Protein AF-A0A1J5HZR8-F1 (afdb_monomer_lite)

Secondary structure (DSSP, 8-state):
-HHHHHHHHHHHHHHHHHHHHHHHHHHIIIIIHHHHHHHHHHHHHHHHHTTS--HHHHHHHHHHHHHHHHHHHHHHHHHHHHHHHHHHHHHIIIIIIHHHHHHS-TTEEE-SS-EEE--TT---

Radius of gyration: 25.74 Å; chains: 1; bounding box: 53×24×79 Å

Foldseek 3Di:
DVVVLVVVLVVLVVVLVVVLVVLVVCLVPPQLVVLVVVLVVLVVVLVVCVVPDPPVVNVVSVVSNVVSVVVSVVSVVVSVVVSVVSVVVNCCCNVPQSCQQPVDPPQWGDDPVDIDGNDPPDDD

pLDDT: mean 80.71, std 13.07, range [44.72, 97.75]

Structure (mmCIF, N/CA/C/O backbone):
data_AF-A0A1J5HZR8-F1
#
_entry.id   AF-A0A1J5HZR8-F1
#
loop_
_atom_site.group_PDB
_atom_site.id
_atom_site.type_symbol
_atom_site.label_atom_id
_atom_site.label_alt_id
_atom_site.label_comp_id
_atom_site.label_asym_id
_atom_site.label_entity_id
_atom_site.label_seq_id
_atom_site.pdbx_PDB_ins_code
_atom_site.Cartn_x
_atom_site.Cartn_y
_atom_site.Cartn_z
_atom_site.occupancy
_atom_site.B_iso_or_equiv
_atom_site.auth_seq_id
_atom_site.auth_comp_id
_atom_site.auth_asym_id
_atom_site.auth_atom_id
_atom_site.pdbx_PDB_model_num
ATOM 1 N N . MET A 1 1 ? 27.559 4.568 -28.266 1.00 46.28 1 MET A N 1
ATOM 2 C CA . MET A 1 1 ? 26.278 3.828 -28.181 1.00 46.28 1 MET A CA 1
ATOM 3 C C . MET A 1 1 ? 26.087 3.161 -26.817 1.00 46.28 1 MET A C 1
ATOM 5 O O . MET A 1 1 ? 24.986 3.242 -26.294 1.00 46.28 1 MET A O 1
ATOM 9 N N . GLU A 1 2 ? 27.131 2.614 -26.177 1.00 51.16 2 GLU A 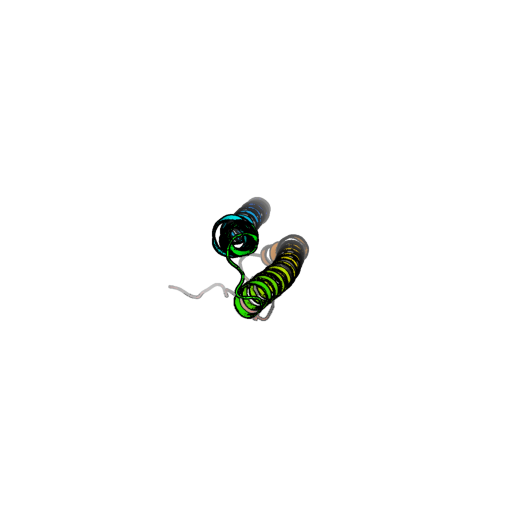N 1
ATOM 10 C CA . GLU A 1 2 ? 27.066 2.076 -24.796 1.00 51.16 2 GLU A CA 1
ATOM 11 C C . GLU A 1 2 ? 26.578 3.076 -23.727 1.00 51.16 2 GLU A C 1
ATOM 13 O O . GLU A 1 2 ? 25.876 2.703 -22.790 1.00 51.16 2 GLU A O 1
ATOM 18 N N . THR A 1 3 ? 26.876 4.366 -23.883 1.00 63.22 3 THR A N 1
ATOM 19 C CA . THR A 1 3 ? 26.540 5.411 -22.902 1.00 63.22 3 THR A CA 1
ATOM 20 C C . THR A 1 3 ? 25.035 5.663 -22.745 1.00 63.22 3 THR A C 1
ATOM 22 O O . THR A 1 3 ? 24.573 5.908 -21.632 1.00 63.22 3 THR A O 1
ATOM 25 N N . THR A 1 4 ? 24.245 5.544 -23.818 1.00 72.00 4 THR A N 1
ATOM 26 C CA . THR A 1 4 ? 22.795 5.817 -23.798 1.00 72.00 4 THR A CA 1
ATOM 27 C C . THR A 1 4 ? 22.008 4.711 -23.091 1.00 72.00 4 THR A C 1
ATOM 29 O O . THR A 1 4 ? 21.097 5.001 -22.315 1.00 72.00 4 THR A O 1
ATOM 32 N N . GLY A 1 5 ? 22.381 3.444 -23.299 1.00 74.38 5 GLY A N 1
ATOM 33 C CA . GLY A 1 5 ? 21.740 2.301 -22.640 1.00 74.38 5 GLY A CA 1
ATOM 34 C C . GLY A 1 5 ? 22.017 2.260 -21.134 1.00 74.38 5 GLY A C 1
ATOM 35 O O . GLY A 1 5 ? 21.102 2.026 -20.344 1.00 74.38 5 GLY A O 1
ATOM 36 N N . VAL A 1 6 ? 23.253 2.569 -20.727 1.00 81.44 6 VAL A N 1
ATOM 37 C CA . VAL A 1 6 ? 23.650 2.646 -19.311 1.00 81.44 6 VAL A CA 1
ATOM 38 C C . VAL A 1 6 ? 22.936 3.794 -18.592 1.00 81.44 6 VAL A C 1
ATOM 40 O O . VAL A 1 6 ? 22.396 3.593 -17.503 1.00 81.44 6 VAL A O 1
ATOM 43 N N . GLN A 1 7 ? 22.859 4.978 -19.208 1.00 83.62 7 GLN A N 1
ATOM 44 C CA . GLN A 1 7 ? 22.111 6.107 -18.642 1.00 83.62 7 GLN A CA 1
ATOM 45 C C . GLN A 1 7 ? 20.609 5.817 -18.546 1.00 83.62 7 GLN A C 1
ATOM 47 O O . GLN A 1 7 ? 20.007 6.072 -17.504 1.00 83.62 7 GLN A O 1
ATOM 52 N N . ALA A 1 8 ? 20.010 5.234 -19.589 1.00 81.50 8 ALA A N 1
ATOM 53 C CA . ALA A 1 8 ? 18.596 4.864 -19.579 1.00 81.50 8 ALA A CA 1
ATOM 54 C C . ALA A 1 8 ? 18.281 3.822 -18.498 1.00 81.50 8 ALA A C 1
ATOM 56 O O . ALA A 1 8 ? 17.243 3.910 -17.848 1.00 81.50 8 ALA A O 1
ATOM 57 N N . ARG A 1 9 ? 19.183 2.859 -18.272 1.00 84.94 9 ARG A N 1
ATOM 58 C CA . ARG A 1 9 ? 19.036 1.871 -17.202 1.00 84.94 9 ARG A CA 1
ATOM 59 C C . ARG A 1 9 ? 19.040 2.532 -15.829 1.00 84.94 9 ARG A C 1
ATOM 61 O O . ARG A 1 9 ? 18.151 2.258 -15.031 1.00 84.94 9 ARG A O 1
ATOM 68 N N . ARG A 1 10 ? 20.006 3.417 -15.575 1.00 86.88 10 ARG A N 1
ATOM 69 C CA . ARG A 1 10 ? 20.124 4.131 -14.299 1.00 86.88 10 ARG A CA 1
ATOM 70 C C . ARG A 1 10 ? 18.892 4.991 -14.009 1.00 86.88 10 ARG A C 1
ATOM 72 O O . ARG A 1 10 ? 18.357 4.925 -12.908 1.00 86.88 10 ARG A O 1
ATOM 79 N N . GLN A 1 11 ? 18.408 5.739 -15.002 1.00 87.38 11 GLN A N 1
ATOM 80 C CA . GLN A 1 11 ? 17.186 6.537 -14.858 1.00 87.38 11 GLN A CA 1
ATOM 81 C C . GLN A 1 11 ? 15.960 5.666 -14.567 1.00 87.38 11 GLN A C 1
ATOM 83 O O . GLN A 1 11 ? 15.126 6.030 -13.741 1.00 87.38 11 GLN A O 1
ATOM 88 N N . GLU A 1 12 ? 15.839 4.513 -15.227 1.00 86.00 12 GLU A N 1
ATOM 89 C CA . GLU A 1 12 ? 14.713 3.610 -14.996 1.00 86.00 12 GLU A CA 1
ATOM 90 C C . GLU A 1 12 ? 14.781 2.974 -13.596 1.00 86.00 12 GLU A C 1
ATOM 92 O O . GLU A 1 12 ? 13.770 2.910 -12.899 1.00 86.00 12 GLU A O 1
ATOM 97 N N . GLU A 1 13 ? 15.972 2.585 -13.130 1.00 86.88 13 GLU A N 1
ATOM 98 C CA . GLU A 1 13 ? 16.186 2.099 -11.760 1.00 86.88 13 GLU A CA 1
ATOM 99 C C . GLU A 1 13 ? 15.831 3.164 -10.703 1.00 86.88 13 GLU A C 1
ATOM 101 O O . GLU A 1 13 ? 15.155 2.849 -9.719 1.00 86.88 13 GLU A O 1
ATOM 106 N N . GLU A 1 14 ? 16.220 4.425 -10.916 1.00 89.25 14 GLU A N 1
ATOM 107 C CA . GLU A 1 14 ? 15.869 5.551 -10.038 1.00 89.25 14 GLU A CA 1
ATOM 108 C C . GLU A 1 14 ? 14.351 5.818 -10.030 1.00 89.25 14 GLU A C 1
ATOM 110 O O . GLU A 1 14 ? 13.761 5.987 -8.960 1.00 89.25 14 GLU A O 1
ATOM 115 N N . ARG A 1 15 ? 13.681 5.758 -11.191 1.00 87.94 15 ARG A N 1
ATOM 116 C CA . ARG A 1 15 ? 12.216 5.904 -11.296 1.00 87.94 15 ARG A CA 1
ATOM 117 C C . ARG A 1 15 ? 11.463 4.824 -10.530 1.00 87.94 15 ARG A C 1
ATOM 119 O O . ARG A 1 15 ? 10.530 5.142 -9.795 1.00 87.94 15 ARG A O 1
ATOM 126 N N . TYR A 1 16 ? 11.854 3.558 -10.681 1.00 86.75 16 TYR A N 1
ATOM 127 C CA . TYR A 1 16 ? 11.225 2.463 -9.938 1.00 86.75 16 TYR A CA 1
ATOM 128 C C . TYR A 1 16 ? 11.444 2.595 -8.432 1.00 86.75 16 TYR A C 1
ATOM 130 O O . TYR A 1 16 ? 10.522 2.324 -7.663 1.00 86.75 16 TYR A O 1
ATOM 138 N N . ARG A 1 17 ? 12.624 3.064 -8.006 1.00 85.81 17 ARG A N 1
ATOM 139 C CA . ARG A 1 17 ? 12.907 3.338 -6.592 1.00 85.81 17 ARG A CA 1
ATOM 140 C C . ARG A 1 17 ? 12.020 4.455 -6.033 1.00 85.81 17 ARG A C 1
ATOM 142 O O . ARG A 1 17 ? 11.468 4.278 -4.951 1.00 85.81 17 ARG A O 1
ATOM 149 N N . SER A 1 18 ? 11.832 5.549 -6.776 1.00 88.00 18 SER A N 1
ATOM 150 C CA . SER A 1 18 ? 10.916 6.639 -6.395 1.00 88.00 18 SER A CA 1
ATOM 151 C C . SER A 1 18 ? 9.485 6.132 -6.237 1.00 88.00 18 SER A C 1
ATOM 153 O O . SER A 1 18 ? 8.895 6.277 -5.171 1.00 88.00 18 SER A O 1
ATOM 155 N N . ARG A 1 19 ? 8.961 5.428 -7.251 1.00 84.50 19 ARG A N 1
ATOM 156 C CA . ARG A 1 19 ? 7.589 4.892 -7.228 1.00 84.50 19 ARG A CA 1
ATOM 157 C C . ARG A 1 19 ? 7.357 3.907 -6.084 1.00 84.50 19 ARG A C 1
ATOM 159 O O . ARG A 1 19 ? 6.294 3.926 -5.477 1.00 84.50 19 ARG A O 1
ATOM 166 N N . GLN A 1 20 ? 8.333 3.051 -5.775 1.00 82.50 20 GLN A N 1
ATOM 167 C CA . GLN A 1 20 ? 8.255 2.154 -4.616 1.00 82.50 20 GLN A CA 1
ATOM 168 C C . GLN A 1 20 ? 8.153 2.937 -3.297 1.00 82.50 20 GLN A C 1
ATOM 170 O O . GLN A 1 20 ? 7.355 2.573 -2.431 1.00 82.50 20 GLN A O 1
ATOM 175 N N . GLY A 1 21 ? 8.922 4.022 -3.158 1.00 83.06 21 GLY A N 1
ATOM 176 C CA . GLY A 1 21 ? 8.834 4.930 -2.014 1.00 83.06 21 GLY A CA 1
ATOM 177 C C . GLY A 1 21 ? 7.476 5.628 -1.928 1.00 83.06 21 GLY A C 1
ATOM 178 O O . GLY A 1 21 ? 6.836 5.585 -0.885 1.00 83.06 21 GLY A O 1
ATOM 179 N N . GLU A 1 22 ? 6.993 6.189 -3.037 1.00 83.50 22 GLU A N 1
ATOM 180 C CA . GLU A 1 22 ? 5.695 6.877 -3.124 1.00 83.50 22 GLU A CA 1
ATOM 181 C C . GLU A 1 22 ? 4.527 5.965 -2.741 1.00 83.50 22 GLU A C 1
ATOM 183 O O . GLU A 1 22 ? 3.682 6.349 -1.932 1.00 83.50 22 GLU A O 1
ATOM 188 N N . VAL A 1 23 ? 4.505 4.742 -3.282 1.00 80.19 23 VAL A N 1
ATOM 189 C CA . VAL A 1 23 ? 3.504 3.727 -2.935 1.00 80.19 23 VAL A CA 1
ATOM 190 C C . VAL A 1 23 ? 3.571 3.433 -1.440 1.00 80.19 23 VAL A C 1
ATOM 192 O O . VAL A 1 23 ? 2.548 3.496 -0.770 1.00 80.19 23 VAL A O 1
ATOM 195 N N . SER A 1 24 ? 4.767 3.219 -0.889 1.00 74.62 24 SER A N 1
ATOM 196 C CA . SER A 1 24 ? 4.933 2.942 0.545 1.00 74.62 24 SER A CA 1
ATOM 197 C C . SER A 1 24 ? 4.420 4.087 1.435 1.00 74.62 24 SER A C 1
ATOM 199 O O . SER A 1 24 ? 3.736 3.830 2.426 1.00 74.62 24 SER A O 1
ATOM 201 N N . THR A 1 25 ? 4.679 5.345 1.065 1.00 78.25 25 THR A N 1
ATOM 202 C CA . THR A 1 25 ? 4.246 6.529 1.829 1.00 78.25 25 THR A CA 1
ATOM 203 C C . THR A 1 25 ? 2.735 6.756 1.758 1.00 78.25 25 THR A C 1
ATOM 205 O O . THR A 1 25 ? 2.087 6.918 2.793 1.00 78.25 25 THR A O 1
ATOM 208 N N . LEU A 1 26 ? 2.142 6.707 0.557 1.00 72.38 26 LEU A N 1
ATOM 209 C CA . LEU A 1 26 ? 0.691 6.874 0.357 1.00 72.38 26 LEU A CA 1
ATOM 210 C C . LEU A 1 26 ? -0.130 5.859 1.165 1.00 72.38 26 LEU A C 1
ATOM 212 O O . LEU A 1 26 ? -1.231 6.159 1.635 1.00 72.38 26 LEU A O 1
ATOM 216 N N . ILE A 1 27 ? 0.426 4.664 1.333 1.00 67.00 27 ILE A N 1
ATOM 217 C CA . ILE A 1 27 ? -0.174 3.545 2.051 1.00 67.00 27 ILE A CA 1
ATOM 218 C C . ILE A 1 27 ? -0.133 3.754 3.564 1.00 67.00 27 ILE A C 1
ATOM 220 O O . ILE A 1 27 ? -1.172 3.649 4.227 1.00 67.00 27 ILE A O 1
ATOM 224 N N . ALA A 1 28 ? 1.056 4.050 4.095 1.00 68.62 28 ALA A N 1
ATOM 225 C CA . ALA A 1 28 ? 1.280 4.176 5.528 1.00 68.62 28 ALA A CA 1
ATOM 226 C C . ALA A 1 28 ? 0.509 5.367 6.113 1.00 68.62 28 ALA A C 1
ATOM 228 O O . ALA A 1 28 ? -0.209 5.223 7.103 1.00 68.62 28 ALA A O 1
ATOM 229 N N . GLU A 1 29 ? 0.593 6.534 5.472 1.00 66.31 29 GLU A N 1
ATOM 230 C CA . GLU A 1 29 ? 0.079 7.769 6.070 1.00 66.31 29 GLU A CA 1
ATOM 231 C C . GLU A 1 29 ? -1.429 7.969 5.874 1.00 66.31 29 GLU A C 1
ATOM 233 O O . GLU A 1 29 ? -2.090 8.570 6.726 1.00 66.31 29 GLU A O 1
ATOM 238 N N . ASN A 1 30 ? -2.012 7.479 4.772 1.00 69.94 30 ASN A N 1
ATOM 239 C CA . ASN A 1 30 ? -3.347 7.938 4.378 1.00 69.94 30 ASN A CA 1
ATOM 240 C C . ASN A 1 30 ? -4.483 6.975 4.734 1.00 69.94 30 ASN A C 1
ATOM 242 O O . ASN A 1 30 ? -5.575 7.431 5.074 1.00 69.94 30 ASN A O 1
ATOM 246 N N . THR A 1 31 ? -4.267 5.660 4.664 1.00 77.44 31 THR A N 1
ATOM 247 C CA . THR A 1 31 ? -5.368 4.686 4.793 1.00 77.44 31 THR A CA 1
ATOM 248 C C . THR A 1 31 ? -5.247 3.761 5.990 1.00 77.44 31 THR A C 1
ATOM 250 O O . THR A 1 31 ? -6.229 3.631 6.717 1.00 77.44 31 THR A O 1
ATOM 253 N N . LEU A 1 32 ? -4.085 3.147 6.227 1.00 88.44 32 LEU A N 1
ATOM 254 C CA . LEU A 1 32 ? -3.907 2.256 7.380 1.00 88.44 32 LEU A CA 1
ATOM 255 C C . LEU A 1 32 ? -3.888 3.051 8.688 1.00 88.44 32 LEU A C 1
ATOM 257 O O . LEU A 1 32 ? -4.717 2.804 9.560 1.00 88.44 32 LEU A O 1
ATOM 261 N N . GLY A 1 33 ? -3.080 4.113 8.754 1.00 89.88 33 GLY A N 1
ATOM 262 C CA . GLY A 1 33 ? -3.002 4.958 9.946 1.00 89.88 33 GLY A CA 1
ATOM 263 C C . GLY A 1 33 ? -4.306 5.686 10.306 1.00 89.88 33 GLY A C 1
ATOM 264 O O . GLY A 1 33 ? -4.463 6.142 11.436 1.00 89.88 33 GLY A O 1
ATOM 265 N N . LYS A 1 34 ? -5.267 5.837 9.381 1.00 91.94 34 LYS A N 1
ATOM 266 C CA . LYS A 1 34 ? -6.614 6.340 9.726 1.00 91.94 34 LYS A CA 1
ATOM 267 C C . LYS A 1 34 ? -7.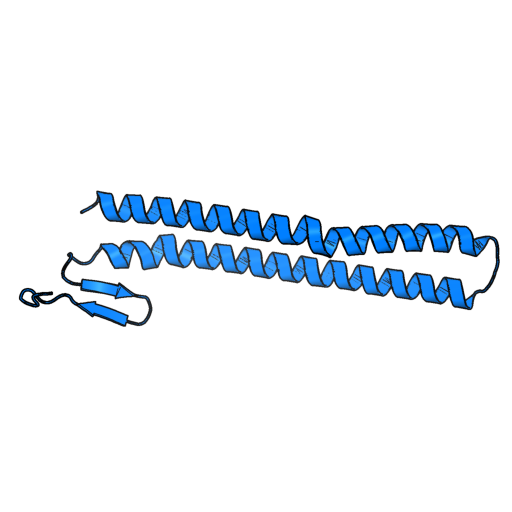457 5.261 10.398 1.00 91.94 34 LYS A C 1
ATOM 269 O O . LYS A 1 34 ? -8.053 5.534 11.433 1.00 91.94 34 LYS A O 1
ATOM 274 N N . LEU A 1 35 ? -7.458 4.047 9.845 1.00 93.25 35 LEU A N 1
ATOM 275 C CA . LEU A 1 35 ? -8.178 2.910 10.421 1.00 93.25 35 LEU A CA 1
ATOM 276 C C . LEU A 1 35 ? -7.644 2.556 11.813 1.00 93.25 35 LEU A C 1
ATOM 278 O O . LEU A 1 35 ? -8.436 2.318 12.717 1.00 93.25 35 LEU A O 1
ATOM 282 N N . GLU A 1 36 ? -6.326 2.597 12.010 1.00 94.06 36 GLU A N 1
ATOM 283 C CA . GLU A 1 36 ? -5.695 2.376 13.318 1.00 94.06 36 GLU A CA 1
ATOM 284 C C . GLU A 1 36 ? -6.144 3.421 14.347 1.00 94.06 36 GLU A C 1
ATOM 286 O O . GLU A 1 36 ? -6.613 3.063 15.425 1.00 94.06 36 GLU A O 1
ATOM 291 N N . ARG A 1 37 ? -6.115 4.713 13.985 1.00 95.06 37 ARG A N 1
ATOM 292 C CA . ARG A 1 37 ? -6.602 5.798 14.855 1.00 95.06 37 ARG A CA 1
ATOM 293 C C . ARG A 1 37 ? -8.087 5.664 15.196 1.00 95.06 37 ARG A C 1
ATOM 295 O O . ARG A 1 37 ? -8.489 5.956 16.321 1.00 95.06 37 ARG A O 1
ATOM 302 N N . GLU A 1 38 ? -8.910 5.242 14.239 1.00 95.00 38 GLU A N 1
ATOM 303 C CA . GLU A 1 38 ? -10.333 4.980 14.473 1.00 95.00 38 GLU A CA 1
ATOM 304 C C . GLU A 1 38 ? -10.547 3.795 15.423 1.00 95.00 38 GLU A C 1
ATOM 306 O O . GLU A 1 38 ? -11.371 3.894 16.331 1.00 95.00 38 GLU A O 1
ATOM 311 N N . ILE A 1 39 ? -9.786 2.707 15.263 1.00 95.94 39 ILE A N 1
ATOM 312 C CA . ILE A 1 39 ? -9.804 1.561 16.183 1.00 95.94 39 ILE A CA 1
ATOM 313 C C . ILE A 1 39 ? -9.398 1.997 17.592 1.00 95.94 39 ILE A C 1
ATOM 315 O O . ILE A 1 39 ? -10.059 1.621 18.559 1.00 95.94 39 ILE A O 1
ATOM 319 N N . ASP A 1 40 ? -8.346 2.802 17.733 1.00 95.88 40 ASP A N 1
ATOM 320 C CA . ASP A 1 40 ? -7.892 3.278 19.042 1.00 95.88 40 ASP A CA 1
ATOM 321 C C . ASP A 1 40 ? -8.953 4.139 19.731 1.00 95.88 40 ASP A C 1
ATOM 323 O O . ASP A 1 40 ? -9.220 3.962 20.923 1.00 95.88 40 ASP A O 1
ATOM 327 N N . LYS A 1 41 ? -9.631 5.007 18.972 1.00 95.25 41 LYS A N 1
ATOM 328 C CA . LYS A 1 41 ? -10.771 5.778 19.477 1.00 95.25 41 LYS A CA 1
ATOM 329 C C . LYS A 1 41 ? -11.903 4.860 19.949 1.00 95.25 41 LYS A C 1
ATOM 331 O O . LYS A 1 41 ? -12.377 5.017 21.072 1.00 95.25 41 LYS A O 1
ATOM 336 N N . LEU A 1 42 ? -12.285 3.870 19.142 1.00 93.88 42 LEU A N 1
ATOM 337 C CA . LEU A 1 42 ? -13.324 2.896 19.494 1.00 93.88 42 LEU A CA 1
ATOM 338 C C . LEU A 1 42 ? -12.950 2.070 20.733 1.00 93.88 42 LEU A C 1
ATOM 340 O O . LEU A 1 42 ? -13.797 1.828 21.585 1.00 93.88 42 LEU A O 1
ATOM 344 N N . LYS A 1 43 ? -11.679 1.690 20.902 1.00 93.12 43 LYS A N 1
ATOM 345 C CA . LYS A 1 43 ? -11.195 0.991 22.107 1.00 93.12 43 LYS A CA 1
ATOM 346 C C . LYS A 1 43 ? -11.306 1.851 23.367 1.00 93.12 43 LYS A C 1
ATOM 348 O O . LYS A 1 43 ? -11.594 1.321 24.443 1.00 93.12 43 LYS A O 1
ATOM 353 N N . VAL A 1 44 ? -11.061 3.158 23.257 1.00 92.38 44 VAL A N 1
ATOM 354 C CA . VAL A 1 44 ? -11.269 4.105 24.364 1.00 92.38 44 VAL A CA 1
ATOM 355 C C . VAL A 1 44 ? -12.759 4.230 24.681 1.00 92.38 44 VAL A C 1
ATOM 357 O O . VAL A 1 44 ? -13.132 4.108 25.846 1.00 92.38 44 VAL A O 1
ATOM 360 N N . GLU A 1 45 ? -13.606 4.392 23.662 1.00 89.00 45 GLU A N 1
ATOM 361 C CA . GLU A 1 45 ? -15.065 4.454 23.819 1.00 89.00 45 GLU A CA 1
ATOM 362 C C . GLU A 1 45 ? -15.627 3.175 24.451 1.00 89.00 45 GLU A C 1
ATOM 364 O O . GLU A 1 45 ? -16.409 3.259 25.393 1.00 89.00 45 GLU A O 1
ATOM 369 N N . ARG A 1 46 ? -15.161 1.995 24.026 1.00 87.75 46 ARG A N 1
ATOM 370 C CA . ARG A 1 46 ? -15.514 0.698 24.624 1.00 87.75 46 ARG A CA 1
ATOM 371 C C . ARG A 1 46 ? -15.198 0.656 26.117 1.00 87.75 46 ARG A C 1
ATOM 373 O O . ARG A 1 46 ? -16.019 0.228 26.922 1.00 87.75 46 ARG A O 1
ATOM 380 N N . ARG A 1 47 ? -13.999 1.111 26.498 1.00 85.31 47 ARG A N 1
ATOM 381 C CA . ARG A 1 47 ? -13.546 1.126 27.898 1.00 85.31 47 ARG A CA 1
ATOM 382 C C . ARG A 1 47 ? -14.372 2.083 28.760 1.00 85.31 47 ARG A C 1
ATOM 384 O O . ARG A 1 47 ? -14.552 1.816 29.940 1.00 85.31 47 ARG A O 1
ATOM 391 N N . GLN A 1 48 ? -14.855 3.179 28.176 1.00 80.31 48 GLN A N 1
ATOM 392 C CA . GLN A 1 48 ? -15.755 4.123 28.840 1.00 80.31 48 GLN A CA 1
ATOM 393 C C . GLN A 1 48 ? -17.201 3.605 28.898 1.00 80.31 48 GLN A C 1
ATOM 395 O O . GLN A 1 48 ? -17.875 3.829 29.896 1.00 80.31 48 GLN A O 1
ATOM 400 N N . GLY A 1 49 ? -17.670 2.890 27.871 1.00 69.25 49 GLY A N 1
ATOM 401 C CA . GLY A 1 49 ? -19.012 2.297 27.810 1.00 69.25 49 GLY A CA 1
ATOM 402 C C . GLY A 1 49 ? -19.255 1.208 28.857 1.00 69.25 49 GLY A C 1
ATOM 403 O O . GLY A 1 49 ? -20.358 1.109 29.370 1.00 69.25 49 GLY A O 1
ATOM 404 N N . LEU A 1 50 ? -18.206 0.489 29.273 1.00 60.09 50 LEU A N 1
ATOM 405 C CA . LEU A 1 50 ? -18.232 -0.438 30.418 1.00 60.09 50 LEU A CA 1
ATOM 406 C C . LEU A 1 50 ? -18.674 0.208 31.750 1.00 60.09 50 LEU A C 1
ATOM 408 O O . LEU A 1 50 ? -19.000 -0.512 32.687 1.00 60.09 50 LEU A O 1
ATOM 412 N N . LEU A 1 51 ? -18.649 1.543 31.871 1.00 60.56 51 LEU A N 1
ATOM 413 C CA . LEU A 1 51 ? -19.116 2.266 33.064 1.00 60.56 51 LEU A CA 1
ATOM 414 C C . LEU A 1 51 ? -20.609 2.637 33.011 1.00 60.56 51 LEU A C 1
ATOM 416 O O . LEU A 1 51 ? -21.173 2.980 34.048 1.00 60.56 51 LEU A O 1
ATOM 420 N N . PHE A 1 52 ? -21.241 2.594 31.834 1.00 61.94 52 PHE A N 1
ATOM 421 C CA . PHE A 1 52 ? -22.616 3.046 31.604 1.00 61.94 52 PHE A CA 1
ATOM 422 C C . PHE A 1 52 ? -23.303 2.063 30.645 1.00 61.94 52 PHE A C 1
ATOM 424 O O . PHE A 1 52 ? -23.316 2.279 29.434 1.00 61.94 52 PHE A O 1
ATOM 431 N N . ASP A 1 53 ? -23.797 0.948 31.188 1.00 63.09 53 ASP A N 1
ATOM 432 C CA . ASP A 1 53 ? -24.255 -0.203 30.403 1.00 63.09 53 ASP A CA 1
ATOM 433 C C . ASP A 1 53 ? -25.409 0.116 29.443 1.00 63.09 53 ASP A C 1
ATOM 435 O O . ASP A 1 53 ? -26.536 0.416 29.838 1.00 63.09 53 ASP A O 1
ATOM 439 N N . GLU A 1 54 ? -25.112 -0.065 28.160 1.00 73.88 54 GLU A N 1
ATOM 440 C CA . GLU A 1 54 ? -26.062 -0.340 27.092 1.00 73.88 54 GLU A CA 1
ATOM 441 C C . GLU A 1 54 ? -25.390 -1.436 26.248 1.00 73.88 54 GLU A C 1
ATOM 443 O O . GLU A 1 54 ? -24.628 -1.147 25.329 1.00 73.88 54 GLU A O 1
ATOM 448 N N . GLU A 1 55 ? -25.562 -2.702 26.638 1.00 79.44 55 GLU A N 1
ATOM 449 C CA . GLU A 1 55 ? -24.849 -3.884 26.103 1.00 79.44 55 GLU A CA 1
ATOM 450 C C . GLU A 1 55 ? -24.805 -3.906 24.559 1.00 79.44 55 GLU A C 1
ATOM 452 O O . GLU A 1 55 ? -23.756 -4.110 23.948 1.00 79.44 55 GLU A O 1
ATOM 457 N N . ALA A 1 56 ? -25.908 -3.507 23.917 1.00 81.19 56 ALA A N 1
ATOM 458 C CA . ALA A 1 56 ? -26.014 -3.361 22.465 1.00 81.19 56 ALA A CA 1
ATOM 459 C C . ALA A 1 56 ? -25.006 -2.365 21.848 1.00 81.19 56 ALA A C 1
ATOM 461 O O . ALA A 1 56 ? -24.563 -2.540 20.711 1.00 81.19 56 ALA A O 1
ATOM 462 N N . ARG A 1 57 ? -24.636 -1.305 22.575 1.00 83.88 57 ARG A N 1
ATOM 463 C CA . ARG A 1 57 ? -23.640 -0.317 22.142 1.00 83.88 57 ARG A CA 1
ATOM 464 C C . ARG A 1 57 ? -22.226 -0.879 22.235 1.00 83.88 57 ARG A C 1
ATOM 466 O O . ARG A 1 57 ? -21.418 -0.605 21.349 1.00 83.88 57 ARG A O 1
ATOM 473 N N . VAL A 1 58 ? -21.928 -1.656 23.276 1.00 86.69 58 VAL A N 1
ATOM 474 C CA . VAL A 1 58 ? -20.629 -2.330 23.422 1.00 86.69 58 VAL A CA 1
ATOM 475 C C . VAL A 1 58 ? -20.437 -3.339 22.288 1.00 86.69 58 VAL A C 1
ATOM 477 O O . VAL A 1 58 ? -19.411 -3.292 21.609 1.00 86.69 58 VAL A O 1
ATOM 480 N N . ASP A 1 59 ? -21.460 -4.139 21.989 1.00 89.06 59 ASP A N 1
ATOM 481 C CA . ASP A 1 59 ? -21.443 -5.095 20.875 1.00 89.06 59 ASP A CA 1
ATOM 482 C C . ASP A 1 59 ? -21.254 -4.416 19.510 1.00 89.06 59 ASP A C 1
ATOM 484 O O . ASP A 1 59 ? -20.522 -4.907 18.645 1.00 89.06 59 ASP A O 1
ATOM 488 N N . ALA A 1 60 ? -21.895 -3.263 19.295 1.00 90.81 60 ALA A N 1
ATOM 489 C CA . ALA A 1 60 ? -21.732 -2.492 18.064 1.00 90.81 60 ALA A CA 1
ATOM 490 C C . ALA A 1 60 ? -20.304 -1.941 17.906 1.00 90.81 60 ALA A C 1
ATOM 492 O O . ALA A 1 60 ? -19.765 -1.927 16.795 1.00 90.81 60 ALA A O 1
ATOM 493 N N . ILE A 1 61 ? -19.680 -1.505 19.007 1.00 91.75 61 ILE A N 1
ATOM 494 C CA . ILE A 1 61 ? -18.284 -1.057 19.010 1.00 91.75 61 ILE A CA 1
ATOM 495 C C . ILE A 1 61 ? -17.351 -2.226 18.682 1.00 91.75 61 ILE A C 1
ATOM 497 O O . ILE A 1 61 ? -16.472 -2.067 17.835 1.00 91.75 61 ILE A O 1
ATOM 501 N N . ASP A 1 62 ? -17.566 -3.395 19.286 1.00 93.06 62 ASP A N 1
ATOM 502 C CA . ASP A 1 62 ? -16.736 -4.579 19.047 1.00 93.06 62 ASP A CA 1
ATOM 503 C C . ASP A 1 62 ? -16.811 -5.045 17.592 1.00 93.06 62 ASP A C 1
ATOM 505 O O . ASP A 1 62 ? -15.773 -5.272 16.964 1.00 93.06 62 ASP A O 1
ATOM 509 N N . ARG A 1 63 ? -18.011 -5.047 17.002 1.00 95.88 63 ARG A N 1
ATOM 510 C CA . ARG A 1 63 ? -18.190 -5.329 15.572 1.00 95.88 63 ARG A CA 1
ATOM 511 C C . ARG A 1 63 ? -17.452 -4.325 14.684 1.00 95.88 63 ARG A C 1
ATOM 513 O O . ARG A 1 63 ? -16.764 -4.716 13.747 1.00 95.88 63 ARG A O 1
ATOM 520 N N . SER A 1 64 ? -17.553 -3.032 14.992 1.00 95.69 64 SER A N 1
ATOM 521 C CA . SER A 1 64 ? -16.872 -1.974 14.230 1.00 95.69 64 SER A CA 1
ATOM 522 C C . SER A 1 64 ? -15.345 -2.087 14.317 1.00 95.69 64 SER A C 1
ATOM 524 O O . SER A 1 64 ? -14.642 -1.862 13.328 1.00 95.69 64 SER A O 1
ATOM 526 N N . ILE A 1 65 ? -14.814 -2.472 15.483 1.00 96.12 65 ILE A N 1
ATOM 527 C CA . ILE A 1 65 ? -13.385 -2.760 15.657 1.00 96.12 65 ILE A CA 1
ATOM 528 C C . ILE A 1 65 ? -12.975 -3.943 14.774 1.00 96.12 65 ILE A C 1
ATOM 530 O O . ILE A 1 65 ? -11.989 -3.830 14.044 1.00 96.12 65 ILE A O 1
ATOM 534 N N . GLU A 1 66 ? -13.725 -5.045 14.807 1.00 97.50 66 GLU A N 1
ATOM 535 C CA . GLU A 1 66 ? -13.429 -6.247 14.021 1.00 97.50 66 GLU A CA 1
ATOM 536 C C . GLU A 1 66 ? -13.434 -5.961 12.512 1.00 97.50 66 GLU A C 1
ATOM 538 O O . GLU A 1 66 ? -12.463 -6.271 11.818 1.00 97.50 66 GLU A O 1
ATOM 543 N N . GLU A 1 67 ? -14.464 -5.279 12.008 1.00 97.75 67 GLU A N 1
ATOM 544 C CA . GLU A 1 67 ? -14.573 -4.888 10.598 1.00 97.75 67 GLU A CA 1
ATOM 545 C C . GLU A 1 67 ? -13.372 -4.047 10.138 1.00 97.75 67 GLU A C 1
ATOM 547 O O . GLU A 1 67 ? -12.786 -4.295 9.078 1.00 97.75 67 GLU A O 1
ATOM 552 N N . LYS A 1 68 ? -12.956 -3.066 10.949 1.00 96.94 68 LYS A N 1
ATOM 553 C CA . LYS A 1 68 ? -11.790 -2.223 10.642 1.00 96.94 68 LYS A CA 1
ATOM 554 C C . LYS A 1 68 ? -10.486 -3.013 10.687 1.00 96.94 68 LYS A C 1
ATOM 556 O O . LYS A 1 68 ? -9.605 -2.767 9.862 1.00 96.94 68 LYS A O 1
ATOM 561 N N . GLN A 1 69 ? -10.359 -3.969 11.607 1.00 96.75 69 GLN A N 1
ATOM 562 C CA . GLN A 1 69 ? -9.190 -4.841 11.704 1.00 96.75 69 GLN A CA 1
ATOM 563 C C . GLN A 1 69 ? -9.062 -5.730 10.455 1.00 96.75 69 GLN A C 1
ATOM 565 O O . GLN A 1 69 ? -7.977 -5.830 9.880 1.00 96.75 69 GLN A O 1
ATOM 570 N N . VAL A 1 70 ? -10.176 -6.302 9.982 1.00 97.12 70 VAL A N 1
ATOM 571 C CA . VAL A 1 70 ? -10.235 -7.076 8.729 1.00 97.12 70 VAL A CA 1
ATOM 572 C C . VAL A 1 70 ? -9.845 -6.212 7.530 1.00 97.12 70 VAL A C 1
ATOM 574 O O . VAL A 1 70 ? -9.066 -6.648 6.677 1.00 97.12 70 VAL A O 1
ATOM 577 N N . GLU A 1 71 ? -10.332 -4.972 7.464 1.00 94.62 71 GLU A N 1
ATOM 578 C CA . GLU A 1 71 ? -9.987 -4.048 6.380 1.00 94.62 71 GLU A CA 1
ATOM 579 C C . GLU A 1 71 ? -8.496 -3.678 6.383 1.00 94.62 71 GLU A C 1
ATOM 581 O O . GLU A 1 71 ? -7.885 -3.621 5.312 1.00 94.62 71 GLU A O 1
ATOM 586 N N . ILE A 1 72 ? -7.886 -3.482 7.560 1.00 93.31 72 ILE A N 1
ATOM 587 C CA . ILE A 1 72 ? -6.432 -3.300 7.688 1.00 93.31 72 ILE A CA 1
ATOM 588 C C . ILE A 1 72 ? -5.708 -4.501 7.082 1.00 93.31 72 ILE A C 1
ATOM 590 O O . ILE A 1 72 ? -4.874 -4.320 6.197 1.00 93.31 72 ILE A O 1
ATOM 594 N N . THR A 1 73 ? -6.058 -5.726 7.483 1.00 94.06 73 THR A N 1
ATOM 595 C CA . THR A 1 73 ? -5.426 -6.940 6.948 1.00 94.06 73 THR A CA 1
ATOM 596 C C . THR A 1 73 ? -5.587 -7.045 5.431 1.00 94.06 73 THR A C 1
ATOM 598 O O . THR A 1 73 ? -4.616 -7.330 4.724 1.00 94.06 73 THR A O 1
ATOM 601 N N . ARG A 1 74 ? -6.788 -6.767 4.905 1.00 93.25 74 ARG A N 1
ATOM 602 C CA . ARG A 1 74 ? -7.067 -6.797 3.463 1.00 93.25 74 ARG A CA 1
ATOM 603 C C . ARG A 1 74 ? -6.199 -5.799 2.700 1.00 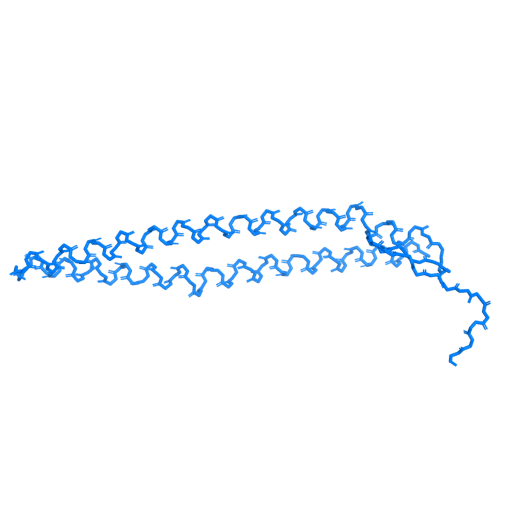93.25 74 ARG A C 1
ATOM 605 O O . ARG A 1 74 ? -5.619 -6.150 1.672 1.00 93.25 74 ARG A O 1
ATOM 612 N N . ARG A 1 75 ? -6.105 -4.563 3.193 1.00 90.56 75 ARG A N 1
ATOM 613 C CA . ARG A 1 75 ? -5.301 -3.504 2.571 1.00 90.56 75 ARG A CA 1
ATOM 614 C C . ARG A 1 75 ? -3.817 -3.820 2.637 1.00 90.56 75 ARG A C 1
ATOM 616 O O . ARG A 1 75 ? -3.158 -3.738 1.608 1.00 90.56 75 ARG A O 1
ATOM 623 N N . THR A 1 76 ? -3.313 -4.257 3.788 1.00 89.38 76 THR A N 1
ATOM 624 C CA . THR A 1 76 ? -1.913 -4.677 3.945 1.00 89.38 76 THR A CA 1
ATOM 625 C C . THR A 1 76 ? -1.539 -5.744 2.924 1.00 89.38 76 THR A C 1
ATOM 627 O O . THR A 1 76 ? -0.562 -5.576 2.197 1.00 89.38 76 THR A O 1
ATOM 630 N N . ARG A 1 77 ? -2.367 -6.785 2.774 1.00 91.31 77 ARG A N 1
ATOM 631 C CA . ARG A 1 77 ? -2.146 -7.822 1.760 1.00 91.31 77 ARG A CA 1
ATOM 632 C C . ARG A 1 77 ? -2.133 -7.250 0.340 1.00 91.31 77 ARG A C 1
ATOM 634 O O . ARG A 1 77 ? -1.228 -7.550 -0.433 1.00 91.31 77 ARG A O 1
ATOM 641 N N . HIS A 1 78 ? -3.117 -6.423 -0.009 1.00 88.50 78 HIS A N 1
ATOM 642 C CA . HIS A 1 78 ? -3.174 -5.798 -1.332 1.00 88.50 78 HIS A CA 1
ATOM 643 C C . HIS A 1 78 ? -1.902 -4.990 -1.636 1.00 88.50 78 HIS A C 1
ATOM 645 O O . HIS A 1 78 ? -1.369 -5.025 -2.744 1.00 88.50 78 HIS A O 1
ATOM 651 N N . TYR A 1 79 ? -1.371 -4.296 -0.636 1.00 84.88 79 TYR A N 1
ATOM 652 C CA . TYR A 1 79 ? -0.154 -3.511 -0.773 1.00 84.88 79 TYR A CA 1
ATOM 653 C C . TYR A 1 79 ? 1.100 -4.359 -0.958 1.00 84.88 79 TYR A C 1
ATOM 655 O O . TYR A 1 79 ? 1.956 -4.016 -1.777 1.00 84.88 79 TYR A O 1
ATOM 663 N N . GLU A 1 80 ? 1.195 -5.491 -0.269 1.00 88.12 80 GLU A N 1
ATOM 664 C CA . GLU A 1 80 ? 2.252 -6.467 -0.524 1.00 88.12 80 GLU A CA 1
ATOM 665 C C . GLU A 1 80 ? 2.182 -7.001 -1.959 1.00 88.12 80 GLU A C 1
ATOM 667 O O . GLU A 1 80 ? 3.208 -7.069 -2.641 1.00 88.12 80 GLU A O 1
ATOM 672 N N . GLU A 1 81 ? 0.980 -7.296 -2.459 1.00 91.06 81 GLU A N 1
ATOM 673 C CA . GLU A 1 81 ? 0.767 -7.742 -3.839 1.00 91.06 81 GLU A CA 1
ATOM 674 C C . GLU A 1 81 ? 1.234 -6.684 -4.854 1.00 91.06 81 GLU A C 1
ATOM 676 O O . GLU A 1 81 ? 1.991 -7.008 -5.776 1.00 91.06 81 GLU A O 1
ATOM 681 N N . VAL A 1 82 ? 0.868 -5.412 -4.659 1.00 88.31 82 VAL A N 1
ATOM 682 C CA . VAL A 1 82 ? 1.317 -4.298 -5.516 1.00 88.31 82 VAL A CA 1
ATOM 683 C C . VAL A 1 82 ? 2.838 -4.143 -5.470 1.00 88.31 82 VAL A C 1
ATOM 685 O O . VAL A 1 82 ? 3.475 -3.990 -6.516 1.00 88.31 82 VAL A O 1
ATOM 688 N N . ARG A 1 83 ? 3.453 -4.237 -4.285 1.00 86.50 83 ARG A N 1
ATOM 689 C CA . ARG A 1 83 ? 4.915 -4.146 -4.138 1.00 86.50 83 ARG A CA 1
ATOM 690 C C . ARG A 1 83 ? 5.626 -5.254 -4.912 1.00 86.50 83 ARG A C 1
ATOM 692 O O . ARG A 1 83 ? 6.615 -4.992 -5.598 1.00 86.50 83 ARG A O 1
ATOM 699 N N . VAL A 1 84 ? 5.110 -6.480 -4.832 1.00 91.44 84 VAL A N 1
ATOM 700 C CA . VAL A 1 84 ? 5.638 -7.633 -5.574 1.00 91.44 84 VAL A CA 1
ATOM 701 C C . VAL A 1 84 ? 5.483 -7.435 -7.082 1.00 91.44 84 VAL A C 1
ATOM 703 O O . VAL A 1 84 ? 6.416 -7.725 -7.831 1.00 91.44 84 VAL A O 1
ATOM 706 N N . GLN A 1 85 ? 4.343 -6.923 -7.549 1.00 90.56 85 GLN A N 1
ATOM 707 C CA . GLN A 1 85 ? 4.132 -6.642 -8.972 1.00 90.56 85 GLN A CA 1
ATOM 708 C C . GLN A 1 85 ? 5.090 -5.571 -9.500 1.00 90.56 85 GLN A C 1
ATOM 710 O O . GLN A 1 85 ? 5.689 -5.764 -10.557 1.00 90.56 85 GLN A O 1
ATOM 715 N N . LEU A 1 86 ? 5.287 -4.480 -8.754 1.00 88.62 86 LEU A N 1
ATOM 716 C CA . LEU A 1 86 ? 6.231 -3.426 -9.130 1.00 88.62 86 LEU A CA 1
ATOM 717 C C . LEU A 1 86 ? 7.664 -3.946 -9.230 1.00 88.62 86 LEU A C 1
ATOM 719 O O . LEU A 1 86 ? 8.387 -3.559 -10.145 1.00 88.62 86 LEU A O 1
ATOM 723 N N . GLU A 1 87 ? 8.074 -4.828 -8.320 1.00 89.69 87 GLU A N 1
ATOM 724 C CA . GLU A 1 87 ? 9.416 -5.411 -8.358 1.00 89.69 87 GLU A CA 1
ATOM 725 C C . GLU A 1 87 ? 9.601 -6.357 -9.552 1.00 89.69 87 GLU A C 1
ATOM 727 O O . GLU A 1 87 ? 10.606 -6.276 -10.260 1.00 89.69 87 GLU A O 1
ATOM 732 N N . ARG A 1 88 ? 8.597 -7.193 -9.845 1.00 92.31 88 ARG A N 1
ATOM 733 C CA . ARG A 1 88 ? 8.597 -8.040 -11.049 1.00 92.31 88 ARG A CA 1
ATOM 734 C C . ARG A 1 88 ? 8.685 -7.205 -12.323 1.00 92.31 88 ARG A C 1
ATOM 736 O O . ARG A 1 88 ? 9.419 -7.560 -13.244 1.00 92.31 88 ARG A O 1
ATOM 743 N N . GLU A 1 89 ? 7.957 -6.092 -12.379 1.00 90.38 89 GLU A N 1
ATOM 744 C CA . GLU A 1 89 ? 7.984 -5.202 -13.536 1.00 90.38 89 GLU A CA 1
ATOM 745 C C . GLU A 1 89 ? 9.333 -4.494 -13.678 1.00 90.38 89 GLU A C 1
ATOM 747 O O . GLU A 1 89 ? 9.891 -4.441 -14.776 1.00 90.38 89 GLU A O 1
ATOM 752 N N . ARG A 1 90 ? 9.906 -4.022 -12.566 1.00 90.25 90 ARG A N 1
ATOM 753 C CA . ARG A 1 90 ? 11.258 -3.461 -12.540 1.00 90.25 90 ARG A CA 1
ATOM 754 C C . ARG A 1 90 ? 12.264 -4.456 -13.108 1.00 90.25 90 ARG A C 1
ATOM 756 O O . ARG A 1 90 ? 13.042 -4.086 -13.987 1.00 90.25 90 ARG A O 1
ATOM 763 N N . GLU A 1 91 ? 12.239 -5.709 -12.650 1.00 92.06 91 GLU A N 1
AT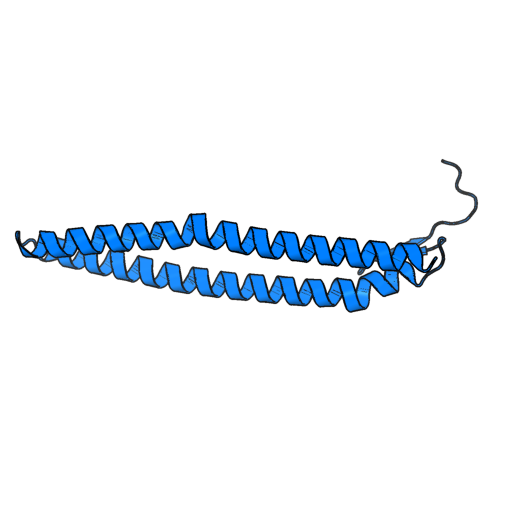OM 764 C CA . GLU A 1 91 ? 13.125 -6.751 -13.171 1.00 92.06 91 GLU A CA 1
ATOM 765 C C . GLU A 1 91 ? 12.896 -6.969 -14.671 1.00 92.06 91 GLU A C 1
ATOM 767 O O . GLU A 1 91 ? 13.854 -6.946 -15.447 1.00 92.06 91 GLU A O 1
ATOM 772 N N . ARG A 1 92 ? 11.636 -7.096 -15.105 1.00 90.44 92 ARG A N 1
ATOM 773 C CA . ARG A 1 92 ? 11.286 -7.277 -16.518 1.00 90.44 92 ARG A CA 1
ATOM 774 C C . ARG A 1 92 ? 11.865 -6.168 -17.397 1.00 90.44 92 ARG A C 1
ATOM 776 O O . ARG A 1 92 ? 12.497 -6.446 -18.422 1.00 90.44 92 ARG A O 1
ATOM 783 N N . ILE A 1 93 ? 11.662 -4.913 -17.004 1.00 86.75 93 ILE A N 1
ATOM 784 C CA . ILE A 1 93 ? 12.102 -3.763 -17.793 1.00 86.75 93 ILE A CA 1
ATOM 785 C C . ILE A 1 93 ? 13.621 -3.650 -17.788 1.00 86.75 93 ILE A C 1
ATOM 787 O O . ILE A 1 93 ? 14.230 -3.598 -18.857 1.00 86.75 93 ILE A O 1
ATOM 791 N N . VAL A 1 94 ? 14.235 -3.628 -16.608 1.00 87.75 94 VAL A N 1
ATOM 792 C CA . VAL A 1 94 ? 15.670 -3.360 -16.457 1.00 87.75 94 VAL A CA 1
ATOM 793 C C . VAL A 1 94 ? 16.511 -4.487 -17.049 1.00 87.75 94 VAL A C 1
ATOM 795 O O . VAL A 1 94 ? 17.526 -4.221 -17.693 1.00 87.75 94 VAL A O 1
ATOM 798 N N . ARG A 1 95 ? 16.099 -5.743 -16.852 1.00 86.88 95 ARG A N 1
ATOM 799 C CA . ARG A 1 95 ? 16.894 -6.913 -17.235 1.00 86.88 95 ARG A CA 1
ATOM 800 C C . ARG A 1 95 ? 16.655 -7.363 -18.671 1.00 86.88 95 ARG A C 1
ATOM 802 O O . ARG A 1 95 ? 17.587 -7.865 -19.293 1.00 86.88 95 ARG A O 1
ATOM 809 N N . TYR A 1 96 ? 15.444 -7.193 -19.204 1.00 84.56 96 TYR A N 1
ATOM 810 C CA . TYR A 1 96 ? 15.081 -7.775 -20.500 1.00 84.56 96 TYR A CA 1
ATOM 811 C C . TYR A 1 96 ? 14.706 -6.733 -21.550 1.00 84.56 96 TYR A C 1
ATOM 813 O O . TYR A 1 96 ? 15.262 -6.758 -22.646 1.00 84.56 96 TYR A O 1
ATOM 821 N N . LEU A 1 97 ? 13.787 -5.811 -21.251 1.00 82.19 97 LEU A N 1
ATOM 822 C CA . LEU A 1 97 ? 13.260 -4.898 -22.275 1.00 82.19 97 LEU A CA 1
ATOM 823 C C . LEU A 1 97 ? 14.227 -3.764 -22.615 1.00 82.19 97 LEU A C 1
ATOM 825 O O . LEU A 1 97 ? 14.480 -3.497 -23.787 1.00 82.19 97 LEU A O 1
ATOM 829 N N . LEU A 1 98 ? 14.786 -3.102 -21.604 1.00 83.56 98 LEU A N 1
ATOM 830 C CA . LEU A 1 98 ? 15.635 -1.931 -21.792 1.00 83.56 98 LEU A CA 1
ATOM 831 C C . LEU A 1 98 ? 16.958 -2.268 -22.505 1.00 83.56 98 LEU A C 1
ATOM 833 O O . LEU A 1 98 ? 17.310 -1.539 -23.432 1.00 83.56 98 LEU A O 1
ATOM 837 N N . PRO A 1 99 ? 17.647 -3.386 -22.193 1.00 84.31 99 PRO A N 1
ATOM 838 C CA . PRO A 1 99 ? 18.805 -3.817 -22.972 1.00 84.31 99 PRO A CA 1
ATOM 839 C C . PRO A 1 99 ? 18.452 -4.122 -24.430 1.00 84.31 99 PRO A C 1
ATOM 841 O O . PRO A 1 99 ? 19.149 -3.667 -25.329 1.00 84.31 99 PRO A O 1
ATOM 844 N N . ARG A 1 100 ? 17.339 -4.828 -24.686 1.00 81.31 100 ARG A N 1
ATOM 845 C CA . ARG A 1 100 ? 16.893 -5.156 -26.054 1.00 81.31 100 ARG A CA 1
ATOM 846 C C . ARG A 1 100 ? 16.556 -3.912 -26.871 1.00 81.31 100 ARG A C 1
ATOM 848 O O . ARG A 1 100 ? 16.916 -3.844 -28.041 1.00 81.31 100 ARG A O 1
ATOM 855 N N . ARG A 1 101 ? 15.925 -2.915 -26.247 1.00 75.69 101 ARG A N 1
ATOM 856 C CA . ARG A 1 101 ? 15.586 -1.634 -26.884 1.00 75.69 101 ARG A CA 1
ATOM 857 C C . ARG A 1 101 ? 16.818 -0.894 -27.402 1.00 75.69 101 ARG A C 1
ATOM 859 O O . ARG A 1 101 ? 16.738 -0.253 -28.440 1.00 75.69 101 ARG A O 1
ATOM 866 N N . HIS A 1 102 ? 17.937 -0.994 -26.687 1.00 76.25 102 HIS A N 1
ATOM 867 C CA . HIS A 1 102 ? 19.192 -0.312 -27.025 1.00 76.25 102 HIS A CA 1
ATOM 868 C C . HIS A 1 102 ? 20.216 -1.215 -27.732 1.00 76.25 102 HIS A C 1
ATOM 870 O O . HIS A 1 102 ? 21.308 -0.754 -28.051 1.00 76.25 102 HIS A O 1
ATOM 876 N N . ALA A 1 103 ? 19.884 -2.487 -27.974 1.00 75.88 103 ALA A N 1
ATOM 877 C CA . ALA A 1 103 ? 20.741 -3.428 -28.695 1.00 75.88 103 ALA A CA 1
ATOM 878 C C . ALA A 1 103 ? 20.663 -3.259 -30.224 1.00 75.88 103 ALA A C 1
ATOM 880 O O . ALA A 1 103 ? 21.592 -3.650 -30.927 1.00 75.88 103 ALA A O 1
ATOM 881 N N . MET A 1 104 ? 19.576 -2.684 -30.751 1.00 63.66 104 MET A N 1
ATOM 882 C CA . MET A 1 104 ? 19.446 -2.381 -32.178 1.00 63.66 104 MET A CA 1
ATOM 883 C C . MET A 1 104 ? 20.001 -0.982 -32.492 1.00 63.66 104 MET A C 1
ATOM 885 O O . MET A 1 104 ? 19.782 -0.028 -31.748 1.00 63.66 104 MET A O 1
ATOM 889 N N . SER A 1 105 ? 20.758 -0.877 -33.592 1.00 57.72 105 SER A N 1
ATOM 890 C CA . SER A 1 105 ? 21.310 0.387 -34.107 1.00 57.72 105 SER A CA 1
ATOM 891 C C . SER A 1 105 ? 20.196 1.409 -34.371 1.00 57.72 105 SER A C 1
ATOM 893 O O . SER A 1 105 ? 19.073 1.021 -34.681 1.00 57.72 105 SER A O 1
ATOM 895 N N . ALA A 1 106 ? 20.522 2.707 -34.296 1.00 58.97 106 ALA A N 1
ATOM 896 C CA . ALA A 1 106 ? 19.622 3.875 -34.259 1.00 58.97 106 ALA A CA 1
ATOM 897 C C . ALA A 1 106 ? 18.481 3.936 -35.306 1.00 58.97 106 ALA A C 1
ATOM 899 O O . ALA A 1 106 ? 17.582 4.766 -35.177 1.00 58.97 106 ALA A O 1
ATOM 900 N N . ALA A 1 107 ? 18.507 3.077 -36.324 1.00 59.81 107 ALA A N 1
ATOM 901 C CA . ALA A 1 107 ? 17.450 2.905 -37.312 1.00 59.81 107 ALA A CA 1
ATOM 902 C C . ALA A 1 107 ? 16.259 2.054 -36.825 1.00 59.81 107 ALA A C 1
ATOM 904 O O . ALA A 1 107 ? 15.242 2.033 -37.509 1.00 59.81 107 ALA A O 1
ATOM 905 N N . ALA A 1 108 ? 16.330 1.358 -35.682 1.00 59.16 108 ALA A N 1
ATOM 906 C CA . ALA A 1 108 ? 15.169 0.651 -35.135 1.00 59.16 108 ALA A CA 1
ATOM 907 C C . ALA A 1 108 ? 15.171 0.558 -33.600 1.00 59.16 108 ALA A C 1
ATOM 909 O O . ALA A 1 108 ? 16.200 0.272 -32.993 1.00 59.16 108 ALA A O 1
ATOM 910 N N . GLN A 1 109 ? 14.005 0.753 -32.976 1.00 61.50 109 GLN A N 1
ATOM 911 C CA . GLN A 1 109 ? 13.772 0.542 -31.544 1.00 61.50 109 GLN A CA 1
ATOM 912 C C . GLN A 1 109 ? 12.722 -0.547 -31.320 1.00 61.50 109 GLN A C 1
ATOM 914 O O . GLN A 1 109 ? 11.713 -0.615 -32.022 1.00 61.50 109 GLN A O 1
ATOM 919 N N . VAL A 1 110 ? 12.947 -1.388 -30.309 1.00 63.28 110 VAL A N 1
ATOM 920 C CA . VAL A 1 110 ? 12.037 -2.481 -29.941 1.00 63.28 110 VAL A CA 1
ATOM 921 C C . VAL A 1 110 ? 11.228 -2.098 -28.709 1.00 63.28 110 VAL A C 1
ATOM 923 O O . VAL A 1 110 ? 11.786 -1.837 -27.639 1.00 63.28 110 VAL A O 1
ATOM 926 N N . PHE A 1 111 ? 9.908 -2.125 -28.852 1.00 65.00 111 PHE A N 1
ATOM 927 C CA . PHE A 1 111 ? 8.933 -2.040 -27.773 1.00 65.00 111 PHE A CA 1
ATOM 928 C C . PHE A 1 111 ? 8.324 -3.431 -27.513 1.00 65.00 111 PHE A C 1
ATOM 930 O O . PHE A 1 111 ? 8.412 -4.316 -28.363 1.00 65.00 111 PHE A O 1
ATOM 937 N N . PRO A 1 112 ? 7.696 -3.670 -26.347 1.00 62.31 112 PRO A N 1
ATOM 938 C CA . PRO A 1 112 ? 7.187 -4.996 -25.972 1.00 62.31 112 PRO A CA 1
ATOM 939 C C . PRO A 1 112 ? 6.180 -5.614 -26.955 1.00 62.31 112 PRO A C 1
ATOM 941 O O . PRO A 1 112 ? 6.026 -6.829 -26.983 1.00 62.31 112 PRO A O 1
ATOM 944 N N . VAL A 1 113 ? 5.492 -4.781 -27.738 1.00 71.06 113 VAL A N 1
ATOM 945 C CA . VAL A 1 113 ? 4.428 -5.174 -28.677 1.00 71.06 113 VAL A CA 1
ATOM 946 C C . VAL A 1 113 ? 4.626 -4.613 -30.088 1.00 71.06 113 VAL A C 1
ATOM 948 O O . VAL A 1 113 ? 3.885 -4.981 -30.993 1.00 71.06 113 VAL A O 1
ATOM 951 N N . THR A 1 114 ? 5.610 -3.739 -30.304 1.00 61.56 114 THR A N 1
ATOM 952 C CA . THR A 1 114 ? 5.829 -3.054 -31.586 1.00 61.56 114 THR A CA 1
ATOM 953 C C . THR A 1 114 ? 7.314 -2.802 -31.830 1.00 61.56 114 THR A C 1
ATOM 955 O O . THR A 1 114 ? 8.117 -2.774 -30.900 1.00 61.56 114 THR A O 1
ATOM 958 N N . ILE A 1 115 ? 7.689 -2.599 -33.091 1.00 62.84 115 ILE A N 1
ATOM 959 C CA . ILE A 1 115 ? 9.005 -2.074 -33.461 1.00 62.84 115 ILE A CA 1
ATOM 960 C C . ILE A 1 115 ? 8.815 -0.740 -34.179 1.00 62.84 115 ILE A C 1
ATOM 962 O O . ILE A 1 115 ? 7.915 -0.606 -35.006 1.00 62.84 115 ILE A O 1
ATOM 966 N N . GLU A 1 116 ? 9.644 0.246 -33.853 1.00 60.66 116 GLU A N 1
ATOM 967 C CA . GLU A 1 116 ? 9.724 1.507 -34.590 1.00 60.66 116 GLU A CA 1
ATOM 968 C C . GLU A 1 116 ? 10.961 1.451 -35.480 1.00 60.66 116 GLU A C 1
ATOM 970 O O . GLU A 1 116 ? 12.063 1.246 -34.975 1.00 60.66 116 GLU A O 1
ATOM 975 N N . VAL A 1 117 ? 10.791 1.617 -36.793 1.00 65.56 117 VAL A N 1
ATOM 976 C CA . VAL A 1 117 ? 11.89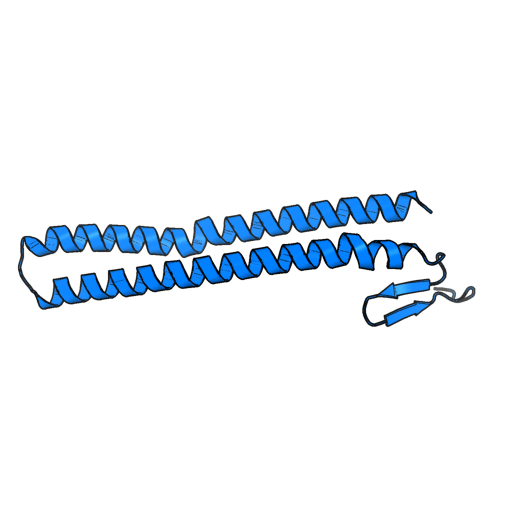5 1.631 -37.761 1.00 65.56 117 VAL A CA 1
ATOM 977 C C . VAL A 1 117 ? 12.012 3.029 -38.360 1.00 65.56 117 VAL A C 1
ATOM 979 O O . VAL A 1 117 ? 11.099 3.503 -39.031 1.00 65.56 117 VAL A O 1
ATOM 982 N N . ARG A 1 118 ? 13.151 3.687 -38.138 1.00 62.44 118 ARG A N 1
ATOM 983 C CA . ARG A 1 118 ? 13.541 4.927 -38.813 1.00 62.44 118 ARG A CA 1
ATOM 984 C C . ARG A 1 118 ? 14.305 4.596 -40.087 1.00 62.44 118 ARG A C 1
ATOM 986 O O . ARG A 1 118 ? 15.468 4.197 -40.045 1.00 62.44 118 ARG A O 1
ATOM 993 N N . LEU A 1 119 ? 13.648 4.799 -41.223 1.00 67.81 119 LEU A N 1
ATOM 994 C CA . LEU A 1 119 ? 14.274 4.681 -42.534 1.00 67.81 119 LEU A CA 1
ATOM 995 C C . LEU A 1 119 ? 15.092 5.950 -42.844 1.00 67.81 119 LEU A C 1
ATOM 997 O O . LEU A 1 119 ? 14.605 7.060 -42.610 1.00 67.81 119 LEU A O 1
ATOM 1001 N N . PRO A 1 120 ? 16.323 5.827 -43.369 1.00 62.97 120 PRO A N 1
ATOM 1002 C CA . PRO A 1 120 ? 17.096 6.985 -43.801 1.00 62.97 120 PRO A CA 1
ATOM 1003 C C . PRO A 1 120 ? 16.413 7.640 -45.012 1.00 62.97 120 PRO A C 1
ATOM 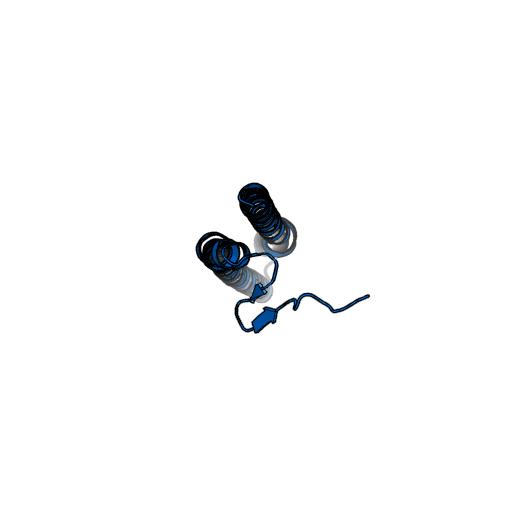1005 O O . PRO A 1 120 ? 16.212 6.987 -46.032 1.00 62.97 120 PRO A O 1
ATOM 1008 N N . GLY A 1 121 ? 16.049 8.922 -44.894 1.00 64.31 121 GLY A N 1
ATOM 1009 C CA . GLY A 1 121 ? 15.462 9.715 -45.987 1.00 64.31 121 GLY A CA 1
ATOM 1010 C C . GLY A 1 121 ? 14.119 10.393 -45.690 1.00 64.31 121 GLY A C 1
ATOM 1011 O O . GLY A 1 121 ? 13.657 11.178 -46.511 1.00 64.31 121 GLY A O 1
ATOM 1012 N N . GLY A 1 122 ? 13.500 10.147 -44.531 1.00 56.09 122 GLY A N 1
ATOM 1013 C CA . GLY A 1 122 ? 12.338 10.925 -44.084 1.00 56.09 122 GLY A CA 1
ATOM 1014 C C . GLY A 1 122 ? 12.771 12.280 -43.522 1.00 56.09 122 GLY A C 1
ATOM 1015 O O . GLY A 1 122 ? 13.254 12.344 -42.393 1.00 56.09 122 GLY A O 1
ATOM 1016 N N . ALA A 1 123 ? 12.656 13.342 -44.321 1.00 44.72 123 ALA A N 1
ATOM 1017 C CA . ALA A 1 123 ? 12.782 14.729 -43.862 1.00 44.72 123 ALA A CA 1
ATOM 1018 C C . ALA A 1 123 ? 11.634 15.091 -42.879 1.00 44.72 123 ALA A C 1
ATOM 1020 O O . ALA A 1 123 ? 10.610 14.405 -42.914 1.00 44.72 123 ALA A O 1
ATOM 1021 N N . PRO A 1 124 ? 11.816 16.094 -41.990 1.00 54.72 124 PRO A N 1
ATOM 1022 C CA . PRO A 1 124 ? 10.837 16.469 -40.959 1.00 54.72 124 PRO A CA 1
ATOM 1023 C C . PRO A 1 124 ? 9.479 16.916 -41.507 1.00 54.72 124 PRO A C 1
ATOM 1025 O O . PRO A 1 124 ? 9.438 17.456 -42.636 1.00 54.72 124 PRO A O 1
#

Sequence (124 aa):
METTGVQARRQEEERYRSRQGEVSTLIAENTLGKLEREIDKLKVERRQGLLFDEEARVDAIDRSIEEKQVEITRRTRHYEEVRVQLERERERIVRYLLPRRHAMSAAAQVFPVTIEVRLPGGAP